Protein AF-A0A6P0XZ24-F1 (afdb_monomer_lite)

Sequence (94 aa):
MFLLLLIATPTALASLNDDRFDGNIFALYAGNGSLVPARVTLNESLKSSKPALLVFFLDDSKDCKQFSTVVSQLQAFYGRAASFIPVNVDAIIT

Foldseek 3Di:
DVVVVVVPDDDPPPQLQALAQPDALLCPQQVDNVPPPFPDDPVRCVVVVAAEDEAEDERRDSVRSVCSNVLSVCCVVCVVRHRYHYDYPVPDDD

Secondary structure (DSSP, 8-state):
-GGGTTTSSPP---GGGS----S-HHHHTSS-GGGSS-SS-HHHHHHTT--EEEEEE-TT-HHHHHHHHHHHHHHHHHTTTSEEEEEESTT---

Radius of gyration: 17.26 Å; chains: 1; bounding box: 30×26×60 Å

pLDDT: mean 85.45, std 11.45, range [55.78, 97.06]

Structure (mmCIF, N/CA/C/O backbone):
data_AF-A0A6P0XZ24-F1
#
_entry.id   AF-A0A6P0XZ24-F1
#
loop_
_atom_site.group_PDB
_atom_site.id
_atom_site.type_symbol
_atom_site.label_atom_id
_atom_site.label_alt_id
_atom_site.label_comp_id
_atom_site.label_asym_id
_atom_site.label_entity_id
_atom_site.label_seq_id
_atom_site.pdbx_PDB_ins_code
_atom_site.Cartn_x
_atom_site.Cartn_y
_atom_site.Cartn_z
_atom_site.occupancy
_atom_site.B_iso_or_equiv
_atom_site.auth_seq_id
_atom_site.auth_comp_id
_atom_site.auth_asym_id
_atom_site.auth_atom_id
_atom_site.pdbx_PDB_model_num
ATOM 1 N N . MET A 1 1 ? 9.663 -9.737 -44.286 1.00 60.72 1 MET A N 1
ATOM 2 C CA . MET A 1 1 ? 9.209 -8.423 -43.775 1.00 60.72 1 MET A CA 1
ATOM 3 C C . MET A 1 1 ? 8.810 -8.457 -42.295 1.00 60.72 1 MET A C 1
ATOM 5 O O . MET A 1 1 ? 9.182 -7.540 -41.587 1.00 60.72 1 MET A O 1
ATOM 9 N N . PHE A 1 2 ? 8.143 -9.507 -41.792 1.00 60.66 2 PHE A N 1
ATOM 10 C CA . PHE A 1 2 ? 7.726 -9.601 -40.376 1.00 60.66 2 PHE A CA 1
ATOM 11 C C . PHE A 1 2 ? 8.889 -9.778 -39.370 1.00 60.66 2 PHE A C 1
ATOM 13 O O . PHE A 1 2 ? 8.837 -9.260 -38.262 1.00 60.66 2 PHE A O 1
ATOM 20 N N . LEU A 1 3 ? 9.980 -10.443 -39.777 1.00 61.25 3 LEU A N 1
ATOM 21 C CA . LEU A 1 3 ? 11.127 -10.746 -38.904 1.00 61.25 3 LEU A CA 1
ATOM 22 C C . LEU A 1 3 ? 11.956 -9.507 -38.504 1.00 61.25 3 LEU A C 1
ATOM 24 O O . LEU A 1 3 ? 12.594 -9.509 -37.459 1.00 61.25 3 LEU A O 1
ATOM 28 N N . LEU A 1 4 ? 11.928 -8.440 -39.312 1.00 64.38 4 LEU A N 1
ATOM 29 C CA . LEU A 1 4 ? 12.697 -7.217 -39.053 1.00 64.38 4 LEU A CA 1
ATOM 30 C C . LEU A 1 4 ? 12.079 -6.375 -37.920 1.00 64.38 4 LEU A C 1
ATOM 32 O O . LEU A 1 4 ? 12.784 -5.611 -37.269 1.00 64.38 4 LEU A O 1
ATOM 36 N N . LEU A 1 5 ? 10.777 -6.543 -37.656 1.00 65.00 5 LEU A N 1
ATOM 37 C CA . LEU A 1 5 ? 10.063 -5.775 -36.635 1.00 65.00 5 LEU A CA 1
ATOM 38 C C . LEU A 1 5 ? 10.451 -6.193 -35.205 1.00 65.00 5 LEU A C 1
ATOM 40 O O . LEU A 1 5 ? 10.462 -5.348 -34.320 1.00 65.00 5 LEU A O 1
ATOM 44 N N . LEU A 1 6 ? 10.813 -7.465 -34.982 1.00 66.31 6 LEU A N 1
ATOM 45 C CA . LEU A 1 6 ? 11.186 -7.975 -33.652 1.00 66.31 6 LEU A CA 1
ATOM 46 C C . LEU A 1 6 ? 12.596 -7.558 -33.201 1.00 66.31 6 LEU A C 1
ATOM 48 O O . LEU A 1 6 ? 12.891 -7.607 -32.013 1.00 66.31 6 LEU A O 1
ATOM 52 N N . ILE A 1 7 ? 13.472 -7.156 -34.127 1.00 73.19 7 ILE A N 1
ATOM 53 C CA . ILE A 1 7 ? 14.855 -6.749 -33.811 1.00 73.19 7 ILE A CA 1
ATOM 54 C C . ILE A 1 7 ? 14.914 -5.247 -33.475 1.00 73.19 7 ILE A C 1
ATOM 56 O O . ILE A 1 7 ? 15.836 -4.787 -32.811 1.00 73.19 7 ILE A O 1
ATOM 60 N N . ALA A 1 8 ? 13.916 -4.479 -33.924 1.00 71.12 8 ALA A N 1
ATOM 61 C CA . ALA A 1 8 ? 13.854 -3.027 -33.767 1.00 71.12 8 ALA A CA 1
ATOM 62 C C . ALA A 1 8 ? 13.041 -2.562 -32.545 1.00 71.12 8 ALA A C 1
ATOM 64 O O . ALA A 1 8 ? 12.981 -1.361 -32.283 1.00 71.12 8 ALA A O 1
ATOM 65 N N . THR A 1 9 ? 12.404 -3.466 -31.794 1.00 68.31 9 THR A N 1
ATOM 66 C CA . THR A 1 9 ? 11.716 -3.082 -30.557 1.00 68.31 9 THR A CA 1
ATOM 67 C C . THR A 1 9 ? 12.750 -2.835 -29.459 1.00 68.31 9 THR A C 1
ATOM 69 O O . THR A 1 9 ? 13.476 -3.774 -29.116 1.00 68.31 9 THR A O 1
ATOM 72 N N . PRO A 1 10 ? 12.836 -1.620 -28.884 1.00 69.25 10 PRO A N 1
ATOM 73 C CA . PRO A 1 10 ? 13.685 -1.396 -27.721 1.00 69.25 10 PRO A CA 1
ATOM 74 C C . PRO A 1 10 ? 13.262 -2.354 -26.605 1.00 69.25 10 PRO A C 1
ATOM 76 O O . PRO A 1 10 ? 12.075 -2.668 -26.471 1.00 69.25 10 PRO A O 1
ATOM 79 N N . THR A 1 11 ? 14.219 -2.825 -25.802 1.00 66.00 11 THR A N 1
ATOM 80 C CA . THR A 1 11 ? 13.891 -3.567 -24.580 1.00 66.00 11 THR A CA 1
ATOM 81 C C . THR A 1 11 ? 12.919 -2.725 -23.776 1.00 66.00 11 THR A C 1
ATOM 83 O O . THR A 1 11 ? 13.230 -1.574 -23.463 1.00 66.00 11 THR A O 1
ATOM 86 N N . ALA A 1 12 ? 11.740 -3.275 -23.480 1.00 65.19 12 ALA A N 1
ATOM 87 C CA . ALA A 1 12 ? 10.776 -2.601 -22.631 1.00 65.19 12 ALA A CA 1
ATOM 88 C C . ALA A 1 12 ? 11.487 -2.225 -21.325 1.00 65.19 12 ALA A C 1
ATOM 90 O O . ALA A 1 12 ? 11.965 -3.100 -20.601 1.00 65.19 12 ALA A O 1
ATOM 91 N N . LEU A 1 13 ? 11.620 -0.923 -21.066 1.00 62.25 13 LEU A N 1
ATOM 92 C CA . LEU A 1 13 ? 12.143 -0.422 -19.803 1.00 62.25 13 LEU A CA 1
ATOM 93 C C . LEU A 1 13 ? 11.080 -0.711 -18.748 1.00 62.25 13 LEU A C 1
ATOM 95 O O . LEU A 1 13 ? 10.101 0.018 -18.607 1.00 62.25 13 LEU A O 1
ATOM 99 N N . ALA A 1 14 ? 11.231 -1.847 -18.074 1.00 67.06 14 ALA A N 1
ATOM 100 C CA . ALA A 1 14 ? 10.335 -2.261 -17.013 1.00 67.06 14 ALA A CA 1
ATOM 101 C C . ALA A 1 14 ? 10.684 -1.502 -15.726 1.00 67.06 14 ALA A C 1
ATOM 103 O O . ALA A 1 14 ? 11.309 -2.064 -14.830 1.00 67.06 14 ALA A O 1
ATOM 104 N N . SER A 1 15 ? 10.240 -0.244 -15.640 1.00 82.94 15 SER A N 1
ATOM 105 C CA . SER A 1 15 ? 10.381 0.616 -14.449 1.00 82.94 15 SER A CA 1
ATOM 106 C C . SER A 1 15 ? 9.798 -0.020 -13.176 1.00 82.94 15 SER A C 1
ATOM 108 O O . SER A 1 15 ? 10.197 0.304 -12.066 1.00 82.94 15 SER A O 1
ATOM 110 N N . LEU A 1 16 ? 8.899 -1.006 -13.309 1.00 85.62 16 LEU A N 1
ATOM 111 C CA . LEU A 1 16 ? 8.390 -1.795 -12.181 1.00 85.62 16 LEU A CA 1
ATOM 112 C C . LEU A 1 16 ? 9.506 -2.507 -11.387 1.00 85.62 16 LEU A C 1
ATOM 114 O O . LEU A 1 16 ? 9.352 -2.732 -10.192 1.00 85.62 16 LEU A O 1
ATOM 118 N N . ASN A 1 17 ? 10.601 -2.894 -12.050 1.00 90.62 17 ASN A N 1
ATOM 119 C CA . ASN A 1 17 ? 11.656 -3.735 -11.473 1.00 90.62 17 ASN A CA 1
ATOM 120 C C . ASN A 1 17 ? 12.923 -2.956 -11.094 1.00 90.62 17 ASN A C 1
ATOM 122 O O . ASN A 1 17 ? 13.938 -3.574 -10.764 1.00 90.62 17 ASN A O 1
ATOM 126 N N . ASP A 1 18 ? 12.885 -1.629 -11.168 1.00 90.69 18 ASP A N 1
ATOM 127 C CA . ASP A 1 18 ? 13.990 -0.769 -10.769 1.00 90.69 18 ASP A CA 1
ATOM 128 C C . ASP A 1 18 ? 13.574 0.213 -9.674 1.00 90.69 18 ASP A C 1
ATOM 130 O O . ASP A 1 18 ? 12.387 0.398 -9.387 1.00 90.69 18 ASP A O 1
ATOM 134 N N . ASP A 1 19 ? 14.582 0.828 -9.059 1.00 92.06 19 ASP A N 1
ATOM 135 C CA . ASP A 1 19 ? 14.400 1.782 -7.972 1.00 92.06 19 ASP A CA 1
ATOM 136 C C . ASP A 1 19 ? 14.305 3.241 -8.480 1.00 92.06 19 ASP A C 1
ATOM 138 O O . ASP A 1 19 ? 14.828 4.174 -7.871 1.00 92.06 19 ASP A O 1
ATOM 142 N N . ARG A 1 20 ? 13.731 3.468 -9.673 1.00 90.81 20 ARG A N 1
ATOM 143 C CA . ARG A 1 20 ? 13.539 4.829 -10.204 1.00 90.81 20 ARG A CA 1
ATOM 144 C C . ARG A 1 20 ? 12.218 5.428 -9.758 1.00 90.81 20 ARG A C 1
ATOM 146 O O . ARG A 1 20 ? 11.197 4.757 -9.738 1.00 90.81 20 ARG A O 1
ATOM 153 N N . PHE A 1 21 ? 12.198 6.722 -9.482 1.00 90.50 21 PHE A N 1
ATOM 154 C CA . PHE A 1 21 ? 10.937 7.410 -9.246 1.00 90.50 21 PHE A CA 1
ATOM 155 C C . PHE A 1 21 ? 10.161 7.589 -10.561 1.00 90.50 21 PHE A C 1
ATOM 157 O O . PHE A 1 21 ? 10.585 8.343 -11.438 1.00 90.50 21 PHE A O 1
ATOM 164 N N . ASP A 1 22 ? 9.010 6.924 -10.673 1.00 86.81 22 ASP A N 1
ATOM 165 C CA . ASP A 1 22 ? 8.116 7.019 -11.839 1.00 86.81 22 ASP A CA 1
ATOM 166 C C . ASP A 1 22 ? 6.865 7.876 -11.563 1.00 86.81 22 ASP A C 1
ATOM 168 O O . ASP A 1 22 ? 6.102 8.191 -12.477 1.00 86.81 22 ASP A O 1
ATOM 172 N N . GLY A 1 23 ? 6.645 8.245 -10.297 1.00 88.31 23 GLY A N 1
ATOM 173 C CA . GLY A 1 23 ? 5.407 8.827 -9.783 1.00 88.31 23 GLY A CA 1
ATOM 174 C C . GLY A 1 23 ? 4.754 7.927 -8.733 1.00 88.31 23 GLY A C 1
ATOM 175 O O . GLY A 1 23 ? 5.354 6.961 -8.271 1.00 88.31 23 GLY A O 1
ATOM 176 N N . ASN A 1 24 ? 3.507 8.232 -8.356 1.00 88.12 24 ASN A N 1
ATOM 177 C CA . ASN A 1 24 ? 2.840 7.495 -7.284 1.00 88.12 24 ASN A CA 1
ATOM 178 C C . ASN A 1 24 ? 2.607 6.017 -7.647 1.00 88.12 24 ASN A C 1
ATOM 180 O O . ASN A 1 24 ? 1.831 5.714 -8.559 1.00 88.12 24 ASN A O 1
ATOM 184 N N . ILE A 1 25 ? 3.194 5.091 -6.888 1.00 89.50 25 ILE A N 1
ATOM 185 C CA . ILE A 1 25 ? 3.177 3.664 -7.249 1.00 89.50 25 ILE A CA 1
ATOM 186 C C . ILE A 1 25 ? 1.778 3.043 -7.213 1.00 89.50 25 ILE A C 1
ATOM 188 O O . ILE A 1 25 ? 1.489 2.124 -7.975 1.00 89.50 25 ILE A O 1
ATOM 192 N N . PHE A 1 26 ? 0.871 3.549 -6.375 1.00 87.94 26 PHE A N 1
ATOM 193 C CA . PHE A 1 26 ? -0.495 3.031 -6.308 1.00 87.94 26 PHE A CA 1
ATOM 194 C C . PHE A 1 26 ? -1.356 3.506 -7.478 1.00 87.94 26 PHE A C 1
ATOM 196 O O . PHE A 1 26 ? -2.219 2.764 -7.945 1.00 87.94 26 PHE A O 1
ATOM 203 N N . ALA A 1 27 ? -1.097 4.709 -7.987 1.00 85.31 27 ALA A N 1
ATOM 204 C CA . ALA A 1 27 ? -1.721 5.193 -9.211 1.00 85.31 27 ALA A CA 1
ATOM 205 C C . ALA A 1 27 ? -1.211 4.437 -10.451 1.00 85.31 27 ALA A C 1
ATOM 207 O O . ALA A 1 27 ? -1.997 4.146 -11.351 1.00 85.31 27 ALA A O 1
ATOM 208 N N . LEU A 1 28 ? 0.084 4.108 -10.488 1.00 85.88 28 LEU A N 1
ATOM 209 C CA . LEU A 1 28 ? 0.744 3.533 -11.665 1.00 85.88 28 LEU A CA 1
ATOM 210 C C . LEU A 1 28 ? 0.678 2.002 -11.728 1.00 85.88 28 LEU A C 1
ATOM 212 O O . LEU A 1 28 ? 0.421 1.443 -12.792 1.00 85.88 28 LEU A O 1
ATOM 216 N N . TYR A 1 29 ? 0.902 1.321 -10.603 1.00 84.69 29 TYR A N 1
ATOM 217 C CA . TYR A 1 29 ? 1.181 -0.120 -10.577 1.00 84.69 29 TYR A CA 1
ATOM 218 C C . TYR A 1 29 ? 0.133 -0.948 -9.840 1.00 84.69 29 TYR A C 1
ATOM 220 O O . TYR A 1 29 ? -0.006 -2.140 -10.107 1.00 84.69 29 TYR A O 1
ATOM 228 N N . ALA A 1 30 ? -0.659 -0.341 -8.957 1.00 80.06 30 ALA A N 1
ATOM 229 C CA . ALA A 1 30 ? -1.619 -1.102 -8.168 1.00 80.06 30 ALA A CA 1
ATOM 230 C C . ALA A 1 30 ? -2.890 -1.477 -8.958 1.00 80.06 30 ALA A C 1
ATOM 232 O O . ALA A 1 30 ? -3.724 -2.219 -8.455 1.00 80.06 30 ALA A O 1
ATOM 233 N N . GLY A 1 31 ? -3.101 -0.987 -10.182 1.00 70.19 31 GLY A N 1
ATOM 234 C CA . GLY A 1 31 ? -4.251 -1.360 -11.026 1.00 70.19 31 GLY A CA 1
ATOM 235 C C . GLY A 1 31 ? -5.618 -0.828 -10.558 1.00 70.19 31 GLY A C 1
ATOM 236 O O . GLY A 1 31 ? -6.543 -0.730 -11.360 1.00 70.19 31 GLY A O 1
ATOM 237 N N . ASN A 1 32 ? -5.740 -0.415 -9.293 1.00 67.06 32 ASN A N 1
ATOM 238 C CA . ASN A 1 32 ? -6.876 0.306 -8.736 1.00 67.06 32 ASN A CA 1
ATOM 239 C C . ASN A 1 32 ? -6.402 1.660 -8.193 1.00 67.06 32 ASN A C 1
ATOM 241 O O . ASN A 1 32 ? -6.072 1.796 -7.014 1.00 67.06 32 ASN A O 1
ATOM 245 N N . GLY A 1 33 ? -6.411 2.681 -9.054 1.00 63.06 33 GLY A N 1
ATOM 246 C CA . GLY A 1 33 ? -6.013 4.049 -8.697 1.00 63.06 33 GLY A CA 1
ATOM 247 C C . GLY A 1 33 ? -6.853 4.685 -7.580 1.00 63.06 33 GLY A C 1
ATOM 248 O O . GLY A 1 33 ? -6.563 5.794 -7.152 1.00 63.06 33 GLY A O 1
ATOM 249 N N . SER A 1 34 ? -7.882 4.000 -7.065 1.00 63.66 34 SER A N 1
ATOM 250 C CA . SER A 1 34 ? -8.701 4.476 -5.951 1.00 63.66 34 SER A CA 1
ATOM 251 C C . SER A 1 34 ? -8.030 4.369 -4.576 1.00 63.66 34 SER A C 1
ATOM 253 O O . SER A 1 34 ? -8.663 4.748 -3.588 1.00 63.66 34 SER A O 1
ATOM 255 N N . LEU A 1 35 ? -6.847 3.754 -4.477 1.00 72.25 35 LEU A N 1
ATOM 256 C CA . LEU A 1 35 ? -6.115 3.624 -3.212 1.00 72.25 35 LEU A CA 1
ATOM 257 C C . LEU A 1 35 ? -5.450 4.934 -2.779 1.00 72.25 35 LEU A C 1
ATOM 259 O O . LEU A 1 35 ? -5.218 5.113 -1.585 1.00 72.25 35 LEU A O 1
ATOM 263 N N . VAL A 1 36 ? -5.184 5.849 -3.716 1.00 68.00 36 VAL A N 1
ATOM 264 C CA . VAL A 1 36 ? -4.550 7.139 -3.432 1.00 68.00 36 VAL A CA 1
ATOM 265 C C . VAL A 1 36 ? -5.431 8.290 -3.938 1.00 68.00 36 VAL A C 1
ATOM 267 O O . VAL A 1 36 ? -5.798 8.301 -5.111 1.00 68.00 36 VAL A O 1
ATOM 270 N N . PRO A 1 37 ? -5.760 9.277 -3.082 1.00 74.06 37 PRO A N 1
ATOM 271 C CA . PRO A 1 37 ? -5.465 9.325 -1.647 1.00 74.06 37 PRO A CA 1
ATOM 272 C C . PRO A 1 37 ? -6.288 8.301 -0.843 1.00 74.06 37 PRO A C 1
ATOM 274 O O . PRO A 1 37 ? -7.354 7.856 -1.277 1.00 74.06 37 PRO A O 1
ATOM 277 N N . ALA A 1 38 ? -5.804 7.948 0.353 1.00 80.19 38 ALA A N 1
ATOM 278 C CA . ALA A 1 38 ? -6.554 7.107 1.281 1.00 80.19 38 ALA A CA 1
ATOM 279 C C . ALA A 1 38 ? -7.920 7.749 1.585 1.00 80.19 38 ALA A C 1
ATOM 281 O O . ALA A 1 38 ? -8.002 8.929 1.921 1.00 80.19 38 ALA A O 1
ATOM 282 N N . ARG A 1 39 ? -9.005 6.972 1.480 1.00 83.06 39 ARG A N 1
ATOM 283 C CA . ARG A 1 39 ? -10.376 7.485 1.684 1.00 83.06 39 ARG A CA 1
ATOM 284 C C . ARG A 1 39 ? -10.742 7.726 3.147 1.00 83.06 39 ARG A C 1
ATOM 286 O O . ARG A 1 39 ? -11.728 8.404 3.407 1.00 83.06 39 ARG A O 1
ATOM 293 N N . VAL A 1 40 ? -10.011 7.108 4.070 1.00 89.69 40 VAL A N 1
ATOM 294 C CA . VAL A 1 40 ? -10.259 7.160 5.513 1.00 89.69 40 VAL A CA 1
ATOM 295 C C . VAL A 1 40 ? -8.941 7.309 6.254 1.00 89.69 40 VAL A C 1
ATOM 297 O O . VAL A 1 40 ? -7.920 6.748 5.852 1.00 89.69 40 VAL A O 1
ATOM 300 N N . THR A 1 41 ? -8.969 8.043 7.357 1.00 92.62 41 THR A N 1
ATOM 301 C CA . THR A 1 41 ? -7.825 8.180 8.262 1.00 92.62 41 THR A CA 1
ATOM 302 C C . THR A 1 41 ? -7.755 7.009 9.245 1.00 92.62 41 THR A C 1
ATOM 304 O O . THR A 1 41 ? -8.752 6.335 9.520 1.00 92.62 41 THR A O 1
ATOM 307 N N . LEU A 1 42 ? -6.581 6.783 9.847 1.00 93.69 42 LEU A N 1
ATOM 308 C CA . LEU A 1 42 ? -6.420 5.766 10.894 1.00 93.69 42 LEU A CA 1
ATOM 309 C C . LEU A 1 42 ? -7.375 6.021 12.072 1.00 93.69 42 LEU A C 1
ATOM 311 O O . LEU A 1 42 ? -8.024 5.097 12.554 1.00 93.69 42 LEU A O 1
ATOM 315 N N . ASN A 1 43 ? -7.517 7.283 12.487 1.00 95.69 43 ASN A N 1
ATOM 316 C CA . ASN A 1 43 ? -8.420 7.681 13.568 1.00 95.69 43 ASN A CA 1
ATOM 317 C C . ASN A 1 43 ? -9.885 7.317 13.266 1.00 95.69 43 ASN A C 1
ATOM 319 O O . ASN A 1 43 ? -10.582 6.782 14.123 1.00 95.69 43 ASN A O 1
ATOM 323 N N . GLU A 1 44 ? -10.359 7.563 12.042 1.00 95.75 44 GLU A N 1
ATOM 324 C CA . GLU A 1 44 ? -11.716 7.184 11.618 1.00 95.75 44 GLU A CA 1
ATOM 325 C C . GLU A 1 44 ? -11.913 5.665 11.590 1.00 95.75 44 GLU A C 1
ATOM 327 O O . GLU A 1 44 ? -12.952 5.168 12.034 1.00 95.75 44 GLU A O 1
ATOM 332 N N . SER A 1 45 ? -10.912 4.909 11.124 1.00 95.38 45 SER A N 1
ATOM 333 C CA . SER A 1 45 ? -10.974 3.442 11.129 1.00 95.38 45 SER A CA 1
ATOM 334 C C . SER A 1 45 ? -11.078 2.887 12.550 1.00 95.38 45 SER A C 1
ATOM 336 O O . SER A 1 45 ? -11.907 2.019 12.818 1.00 95.38 45 SER A O 1
ATOM 338 N N . LEU A 1 46 ? -10.294 3.431 13.485 1.00 95.50 46 LEU A N 1
ATOM 339 C CA . LEU A 1 46 ? -10.332 3.033 14.892 1.00 95.50 46 LEU A CA 1
ATOM 340 C C . LEU A 1 46 ? -11.675 3.387 15.546 1.00 95.50 46 LEU A C 1
ATOM 342 O O . LEU A 1 46 ? -12.273 2.542 16.207 1.00 95.50 46 LEU A O 1
ATOM 346 N N . LYS A 1 47 ? -12.200 4.597 15.308 1.00 97.06 47 LYS A N 1
ATOM 347 C CA . LYS A 1 47 ? -13.521 5.020 15.815 1.00 97.06 47 LYS A CA 1
ATOM 348 C C . LYS A 1 47 ? -14.661 4.141 15.307 1.00 97.06 47 LYS A C 1
ATOM 350 O O . LYS A 1 47 ? -15.601 3.871 16.045 1.00 97.06 47 LYS A O 1
ATOM 355 N N . SER A 1 48 ? -14.577 3.688 14.059 1.00 94.88 48 SER A N 1
ATOM 356 C CA . SER A 1 48 ? -15.561 2.779 13.460 1.00 94.88 48 SER A CA 1
ATOM 357 C C . SER A 1 48 ? -15.339 1.307 13.824 1.00 94.88 48 SER A C 1
ATOM 359 O O . SER A 1 48 ? -16.067 0.450 13.329 1.00 94.88 48 SER A O 1
ATOM 361 N N . SER A 1 49 ? -14.360 0.996 14.688 1.00 94.94 49 SER A N 1
ATOM 362 C CA . SER A 1 49 ? -13.959 -0.376 15.041 1.00 94.94 49 SER A CA 1
ATOM 363 C C . SER A 1 49 ? -13.670 -1.254 13.816 1.00 94.94 49 SER A C 1
ATOM 365 O O . SER A 1 49 ? -13.821 -2.475 13.857 1.00 94.94 49 SER A O 1
ATOM 367 N N . LYS A 1 50 ? -13.257 -0.630 12.707 1.00 95.31 50 LYS A N 1
ATOM 368 C CA . LYS A 1 50 ? -12.922 -1.313 11.463 1.00 95.31 50 LYS A CA 1
ATOM 369 C C . LYS A 1 50 ? -11.413 -1.581 11.440 1.00 95.31 50 LYS A C 1
ATOM 371 O O . LYS A 1 50 ? -10.642 -0.631 11.622 1.00 95.31 50 LYS A O 1
ATOM 376 N N . PRO A 1 51 ? -10.962 -2.828 11.200 1.00 95.94 51 PRO A N 1
ATOM 377 C CA . PRO A 1 51 ? -9.541 -3.139 11.086 1.00 95.94 51 PRO A CA 1
ATOM 378 C C . PRO A 1 51 ? -8.855 -2.249 10.049 1.00 95.94 51 PRO A C 1
ATOM 380 O O . PRO A 1 51 ? -9.396 -2.035 8.963 1.00 95.94 51 PRO A O 1
ATOM 383 N N . ALA A 1 52 ? -7.668 -1.746 10.377 1.00 95.56 52 ALA A N 1
ATOM 384 C CA . ALA A 1 52 ? -6.872 -0.914 9.485 1.00 95.56 52 ALA A CA 1
ATOM 385 C C . ALA A 1 52 ? -5.636 -1.685 9.009 1.00 95.56 52 ALA A C 1
ATOM 387 O O . ALA A 1 52 ? -4.862 -2.179 9.827 1.00 95.56 52 ALA A O 1
ATOM 388 N N . LEU A 1 53 ? -5.442 -1.753 7.692 1.00 95.31 53 LEU A N 1
ATOM 389 C CA . LEU A 1 53 ? -4.195 -2.179 7.072 1.00 95.31 53 LEU A CA 1
ATOM 390 C C . LEU A 1 53 ? -3.427 -0.929 6.637 1.00 95.31 53 LEU A C 1
ATOM 392 O O . LEU A 1 53 ? -3.784 -0.275 5.652 1.00 95.31 53 LEU A O 1
ATOM 396 N N . LEU A 1 54 ? -2.385 -0.602 7.396 1.00 94.88 54 LEU A N 1
ATOM 397 C CA . LEU A 1 54 ? -1.427 0.438 7.041 1.00 94.88 54 LEU A CA 1
ATOM 398 C C . LEU A 1 54 ? -0.408 -0.147 6.065 1.00 94.88 54 LEU A C 1
ATOM 400 O O . LEU A 1 54 ? 0.175 -1.197 6.339 1.00 94.88 54 LEU A O 1
ATOM 404 N N . VAL A 1 55 ? -0.186 0.535 4.946 1.00 94.06 55 VAL A N 1
ATOM 405 C CA . VAL A 1 55 ? 0.824 0.138 3.961 1.00 94.06 55 VAL A CA 1
ATOM 406 C C . VAL A 1 55 ? 1.807 1.279 3.795 1.00 94.06 55 VAL A C 1
ATOM 408 O O . VAL A 1 55 ? 1.510 2.262 3.124 1.00 94.06 55 VAL A O 1
ATOM 411 N N . PHE A 1 56 ? 2.963 1.156 4.432 1.00 94.19 56 PHE A N 1
ATOM 412 C CA . PHE A 1 56 ? 4.056 2.107 4.275 1.00 94.19 56 PHE A CA 1
ATOM 413 C C . PHE A 1 56 ? 4.798 1.815 2.977 1.00 94.19 56 PHE A C 1
ATOM 415 O O . PHE A 1 56 ? 5.105 0.655 2.698 1.00 94.19 56 PHE A O 1
ATOM 422 N N . PHE A 1 57 ? 5.058 2.850 2.184 1.00 93.19 57 PHE A N 1
ATOM 423 C CA . PHE A 1 57 ? 5.721 2.697 0.896 1.00 93.19 57 PHE A CA 1
ATOM 424 C C . PHE A 1 57 ? 6.604 3.897 0.556 1.00 93.19 57 PHE A C 1
ATOM 426 O O . PHE A 1 57 ? 6.400 4.996 1.078 1.00 93.19 57 PHE A O 1
ATOM 433 N N . LEU A 1 58 ? 7.548 3.641 -0.345 1.00 93.94 58 LEU A N 1
ATOM 434 C CA . LEU A 1 58 ? 8.382 4.624 -1.034 1.00 93.94 58 LEU A CA 1
ATOM 435 C C . LEU A 1 58 ? 8.042 4.562 -2.522 1.00 93.94 58 LEU A C 1
ATOM 437 O O . LEU A 1 58 ? 7.809 3.467 -3.050 1.00 93.94 58 LEU A O 1
ATOM 441 N N . ASP A 1 59 ? 7.998 5.708 -3.195 1.00 91.94 59 ASP A N 1
ATOM 442 C CA . ASP A 1 59 ? 7.600 5.745 -4.609 1.00 91.94 59 ASP A CA 1
ATOM 443 C C . ASP A 1 59 ? 8.710 5.277 -5.568 1.00 91.94 59 ASP A C 1
ATOM 445 O O . ASP A 1 59 ? 8.446 4.882 -6.707 1.00 91.94 59 ASP A O 1
ATOM 449 N N . ASP A 1 60 ? 9.956 5.285 -5.106 1.00 93.12 60 ASP A N 1
ATOM 450 C CA . ASP A 1 60 ? 11.130 4.864 -5.862 1.00 93.12 60 ASP A CA 1
ATOM 451 C C . ASP A 1 60 ? 11.604 3.448 -5.511 1.00 93.12 60 ASP A C 1
ATOM 453 O O . ASP A 1 60 ? 12.574 2.992 -6.087 1.00 93.12 60 ASP A O 1
ATOM 457 N N . SER A 1 61 ? 10.929 2.703 -4.630 1.00 94.50 61 SER A N 1
ATOM 458 C CA . SER A 1 61 ? 11.347 1.341 -4.267 1.00 94.50 61 SER A CA 1
ATOM 459 C C . SER A 1 61 ? 10.720 0.285 -5.179 1.00 94.50 61 SER A C 1
ATOM 461 O O . SER A 1 61 ? 9.496 0.120 -5.199 1.00 94.50 61 SER A O 1
ATOM 463 N N . LYS A 1 62 ? 11.544 -0.518 -5.861 1.00 94.50 62 LYS A N 1
ATOM 464 C CA . LYS A 1 62 ? 11.090 -1.639 -6.705 1.00 94.50 62 LYS A CA 1
ATOM 465 C C . LYS A 1 62 ? 10.239 -2.648 -5.932 1.00 94.50 62 LYS A C 1
ATOM 467 O O . LYS A 1 62 ? 9.244 -3.150 -6.449 1.00 94.50 62 LYS A O 1
ATOM 472 N N . ASP A 1 63 ? 10.594 -2.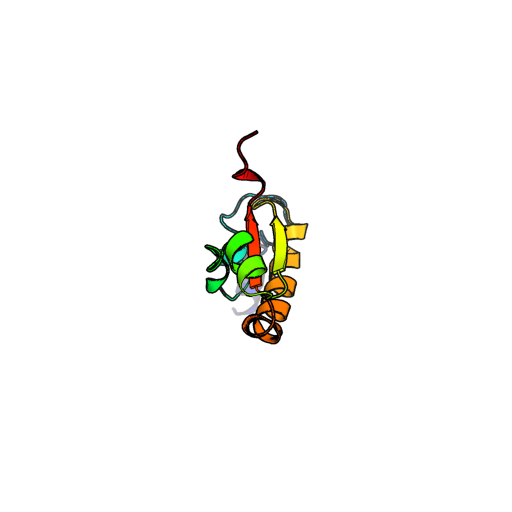909 -4.675 1.00 95.31 63 ASP A N 1
ATOM 473 C CA . ASP A 1 63 ? 9.889 -3.873 -3.834 1.00 95.31 63 ASP A CA 1
ATOM 474 C C . ASP A 1 63 ? 8.487 -3.338 -3.513 1.00 95.31 63 ASP A C 1
ATOM 476 O O . ASP A 1 63 ? 7.498 -4.069 -3.602 1.00 95.31 63 ASP A O 1
ATOM 480 N N . CYS A 1 64 ? 8.374 -2.032 -3.239 1.00 94.38 64 CYS A N 1
ATOM 481 C CA . CYS A 1 64 ? 7.085 -1.368 -3.052 1.00 94.38 64 CYS A CA 1
ATOM 482 C C . CYS A 1 64 ? 6.249 -1.388 -4.342 1.00 94.38 64 CYS A C 1
ATOM 484 O O . CYS A 1 64 ? 5.060 -1.721 -4.297 1.00 94.38 64 CYS A O 1
ATOM 486 N N . LYS A 1 65 ? 6.863 -1.100 -5.499 1.00 93.75 65 LYS A N 1
ATOM 487 C CA . LYS A 1 65 ? 6.201 -1.162 -6.814 1.00 93.75 65 LYS A CA 1
ATOM 488 C C . LYS A 1 65 ? 5.618 -2.546 -7.085 1.00 93.75 65 LYS A C 1
ATOM 490 O O . LYS A 1 65 ? 4.437 -2.655 -7.416 1.00 93.75 65 LYS A O 1
ATOM 495 N N . GLN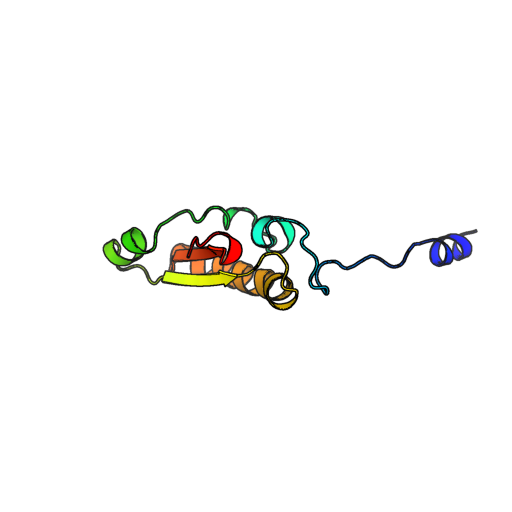 A 1 66 ? 6.401 -3.606 -6.891 1.00 93.38 66 GLN A N 1
ATOM 496 C CA . GLN A 1 66 ? 5.953 -4.989 -7.080 1.00 93.38 66 GLN A CA 1
ATOM 497 C C . GLN A 1 66 ? 4.863 -5.383 -6.071 1.00 93.38 66 GLN A C 1
ATOM 499 O O . GLN A 1 66 ? 3.855 -5.992 -6.441 1.00 93.38 66 GLN A O 1
ATOM 504 N N . PHE A 1 67 ? 5.014 -4.992 -4.803 1.00 94.19 67 PHE A N 1
ATOM 505 C CA . PHE A 1 67 ? 4.050 -5.312 -3.749 1.00 94.19 67 PHE A CA 1
ATOM 506 C C . PHE A 1 67 ? 2.713 -4.568 -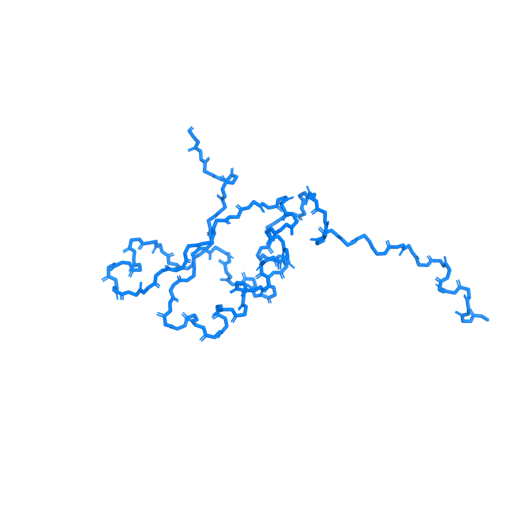3.897 1.00 94.19 67 PHE A C 1
ATOM 508 O O . PHE A 1 67 ? 1.680 -5.059 -3.437 1.00 94.19 67 PHE A O 1
ATOM 515 N N . SER A 1 68 ? 2.686 -3.429 -4.597 1.00 92.12 68 SER A N 1
ATOM 516 C CA . SER A 1 68 ? 1.466 -2.646 -4.843 1.00 92.12 68 SER A CA 1
ATOM 517 C C . SER A 1 68 ? 0.323 -3.478 -5.453 1.00 92.12 68 SER A C 1
ATOM 519 O O . SER A 1 68 ? -0.843 -3.307 -5.088 1.00 92.12 68 SER A O 1
ATOM 521 N N . THR A 1 69 ? 0.651 -4.456 -6.307 1.00 90.69 69 THR A N 1
ATOM 522 C CA . THR A 1 69 ? -0.327 -5.382 -6.897 1.00 90.69 69 THR A CA 1
ATOM 523 C C . THR A 1 69 ? -0.963 -6.288 -5.838 1.00 90.69 69 THR A C 1
ATOM 525 O O . THR A 1 69 ? -2.175 -6.510 -5.864 1.00 90.69 69 THR A O 1
ATOM 528 N N . VAL A 1 70 ? -0.179 -6.778 -4.872 1.00 93.44 70 VAL A N 1
ATOM 529 C CA . VAL A 1 70 ? -0.678 -7.610 -3.763 1.00 93.44 70 VAL A CA 1
ATOM 530 C C . VAL A 1 70 ? -1.652 -6.809 -2.903 1.00 93.44 70 VAL A C 1
ATOM 532 O O . VAL A 1 70 ? -2.744 -7.283 -2.589 1.00 93.44 70 VAL A O 1
ATOM 535 N N . VAL A 1 71 ? -1.297 -5.565 -2.575 1.00 93.38 71 VAL A N 1
ATOM 536 C CA . VAL A 1 71 ? -2.148 -4.663 -1.785 1.00 93.38 71 VAL A CA 1
ATOM 537 C C . VAL A 1 71 ? -3.486 -4.420 -2.480 1.00 93.38 71 VAL A C 1
ATOM 539 O O . VAL A 1 71 ? -4.529 -4.465 -1.830 1.00 93.38 71 VAL A O 1
ATOM 542 N N . SER A 1 72 ? -3.487 -4.230 -3.798 1.00 90.44 72 SER A N 1
ATOM 543 C CA . SER A 1 72 ? -4.727 -4.072 -4.560 1.00 90.44 72 SER A CA 1
ATOM 544 C C . SER A 1 72 ? -5.592 -5.317 -4.602 1.00 90.44 72 SER A C 1
ATOM 546 O O . SER A 1 72 ? -6.811 -5.205 -4.498 1.00 90.44 72 SER A O 1
ATOM 548 N N . GLN A 1 73 ? -5.001 -6.505 -4.714 1.00 92.12 73 GLN A N 1
ATOM 549 C CA . GLN A 1 73 ? -5.767 -7.751 -4.637 1.00 92.12 73 GLN A C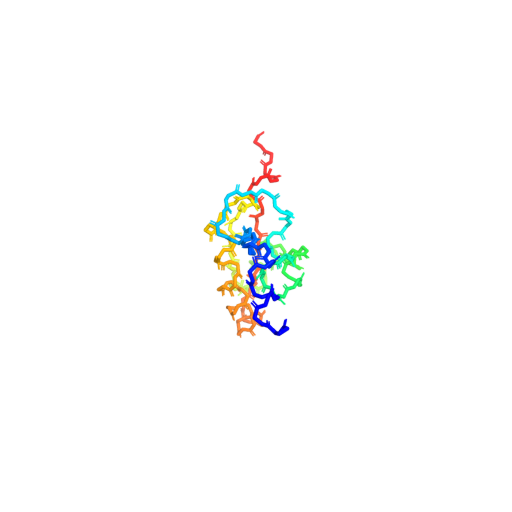A 1
ATOM 550 C C . GLN A 1 73 ? -6.405 -7.919 -3.253 1.00 92.12 73 GLN A C 1
ATOM 552 O O . GLN A 1 73 ? -7.588 -8.249 -3.146 1.00 92.12 73 GLN A O 1
ATOM 557 N N . LEU A 1 74 ? -5.655 -7.608 -2.191 1.00 92.81 74 LEU A N 1
ATOM 558 C CA . LEU A 1 74 ? -6.183 -7.587 -0.830 1.00 92.81 74 LEU A CA 1
ATOM 559 C C . LEU A 1 74 ? -7.314 -6.565 -0.688 1.00 92.81 74 LEU A C 1
ATOM 561 O O . LEU A 1 74 ? -8.343 -6.885 -0.102 1.00 92.81 74 LEU A O 1
ATOM 565 N N . GLN A 1 75 ? -7.169 -5.362 -1.242 1.00 91.38 75 GLN A N 1
ATOM 566 C CA . GLN A 1 75 ? -8.208 -4.334 -1.190 1.00 91.38 75 GLN A CA 1
ATOM 567 C C . GLN A 1 75 ? -9.455 -4.742 -1.987 1.00 91.38 75 GLN A C 1
ATOM 569 O O . GLN A 1 75 ? -10.574 -4.512 -1.527 1.00 91.38 75 GLN A O 1
ATOM 574 N N . ALA A 1 76 ? -9.289 -5.371 -3.151 1.00 89.94 76 ALA A N 1
ATOM 575 C CA . ALA A 1 76 ? -10.401 -5.850 -3.964 1.00 89.94 76 ALA A CA 1
ATOM 576 C C . ALA A 1 76 ? -11.265 -6.862 -3.195 1.00 89.94 76 ALA A C 1
ATOM 578 O O . ALA A 1 76 ? -12.493 -6.804 -3.262 1.00 89.94 76 ALA A O 1
ATOM 579 N N . PHE A 1 77 ? -10.633 -7.743 -2.416 1.00 92.38 77 PHE A N 1
ATOM 580 C CA . PHE A 1 77 ? -11.335 -8.746 -1.619 1.00 92.38 77 PHE A CA 1
ATOM 581 C C . PHE A 1 77 ? -11.828 -8.203 -0.263 1.00 92.38 77 PHE A C 1
ATOM 583 O O . PHE A 1 77 ? -12.986 -8.391 0.109 1.00 92.38 77 PHE A O 1
ATOM 590 N N . TYR A 1 78 ? -10.976 -7.488 0.476 1.00 93.31 78 TYR A N 1
ATOM 591 C CA . TYR A 1 78 ? -11.219 -7.072 1.863 1.00 93.31 78 TYR A CA 1
ATOM 592 C C . TYR A 1 78 ? -11.626 -5.605 2.039 1.00 93.31 78 TYR A C 1
ATOM 594 O O . TYR A 1 78 ? -11.910 -5.205 3.164 1.00 93.31 78 TYR A O 1
ATOM 602 N N . GLY A 1 79 ? -11.711 -4.779 0.993 1.00 90.06 79 GLY A N 1
ATOM 603 C CA . GLY A 1 79 ? -11.943 -3.328 1.124 1.00 90.06 79 GLY A CA 1
ATOM 604 C C . GLY A 1 79 ? -13.248 -2.945 1.842 1.00 90.06 79 GLY A C 1
ATOM 605 O O . GLY A 1 79 ? -13.362 -1.874 2.446 1.00 90.06 79 GLY A O 1
ATOM 606 N N . ARG A 1 80 ? -14.240 -3.845 1.850 1.00 90.56 80 ARG A N 1
ATOM 607 C CA . ARG A 1 80 ? -15.457 -3.687 2.664 1.00 90.56 80 ARG A CA 1
ATOM 608 C C . ARG A 1 80 ? -15.221 -3.981 4.147 1.00 90.56 80 ARG A C 1
ATOM 610 O O . ARG A 1 80 ? -15.775 -3.275 4.981 1.00 90.56 80 ARG A O 1
ATOM 617 N N . ALA A 1 81 ? -14.387 -4.967 4.465 1.00 93.44 81 ALA A N 1
ATOM 618 C CA . ALA A 1 81 ? -14.134 -5.450 5.823 1.00 93.44 81 ALA A CA 1
ATOM 619 C C . ALA A 1 81 ? -13.015 -4.684 6.550 1.00 93.44 81 ALA A C 1
ATOM 621 O O . ALA A 1 81 ? -13.105 -4.487 7.755 1.00 93.44 81 ALA A O 1
ATOM 622 N N . ALA A 1 82 ? -12.002 -4.198 5.830 1.00 94.62 82 ALA A N 1
ATOM 623 C CA . ALA A 1 82 ? -10.867 -3.464 6.385 1.00 94.62 82 ALA A CA 1
ATOM 624 C C . ALA A 1 82 ? -10.657 -2.118 5.676 1.00 94.62 82 ALA A C 1
ATOM 626 O O . ALA A 1 82 ? -11.080 -1.917 4.535 1.00 94.62 82 ALA A O 1
ATOM 627 N N . SER A 1 83 ? -10.050 -1.171 6.379 1.00 94.62 83 SER A N 1
ATOM 628 C CA . SER A 1 83 ? -9.610 0.111 5.836 1.00 94.62 83 SER A CA 1
ATOM 629 C C . SER A 1 83 ? -8.185 -0.035 5.319 1.00 94.62 83 SER A C 1
ATOM 631 O O . SER A 1 83 ? -7.290 -0.372 6.085 1.00 94.62 83 SER A O 1
ATOM 633 N N . PHE A 1 84 ? -7.974 0.222 4.031 1.00 93.56 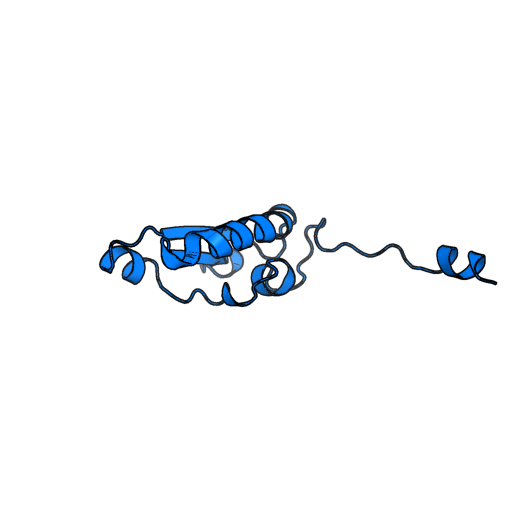84 PHE A N 1
ATOM 634 C CA . PHE A 1 84 ? -6.648 0.220 3.413 1.00 93.56 84 PHE A CA 1
ATOM 635 C C . PHE A 1 84 ? -6.131 1.652 3.372 1.00 93.56 84 PHE A C 1
ATOM 637 O O . PHE A 1 84 ? -6.772 2.518 2.774 1.00 93.56 84 PHE A O 1
ATOM 644 N N . ILE A 1 85 ? -5.003 1.895 4.033 1.00 93.62 85 ILE A N 1
ATOM 645 C CA . ILE A 1 85 ? -4.449 3.234 4.219 1.00 93.62 85 ILE A CA 1
ATOM 646 C C . ILE A 1 85 ? -2.983 3.197 3.767 1.00 93.62 85 ILE A C 1
ATOM 648 O O . ILE A 1 85 ? -2.105 2.839 4.559 1.00 93.62 85 ILE A O 1
ATOM 652 N N . PRO A 1 86 ? -2.704 3.507 2.489 1.00 92.62 86 PRO A N 1
ATOM 653 C CA . PRO A 1 86 ? -1.337 3.676 2.024 1.00 92.62 86 PRO A CA 1
ATOM 654 C C . PRO A 1 86 ? -0.742 4.963 2.608 1.00 92.62 86 PRO A C 1
ATOM 656 O O . PRO A 1 86 ? -1.371 6.021 2.585 1.00 92.62 86 PRO A O 1
ATOM 659 N N . VAL A 1 87 ? 0.475 4.863 3.135 1.00 92.19 87 VAL A N 1
ATOM 660 C CA . VAL A 1 87 ? 1.224 5.959 3.754 1.00 92.19 87 VAL A CA 1
ATOM 661 C C . VAL A 1 87 ? 2.535 6.126 2.998 1.00 92.19 87 VAL A C 1
ATOM 663 O O . VAL A 1 87 ? 3.410 5.264 3.079 1.00 92.19 87 VAL A O 1
ATOM 666 N N . ASN A 1 88 ? 2.650 7.232 2.261 1.00 91.62 88 ASN A N 1
ATOM 667 C CA . ASN A 1 88 ? 3.892 7.583 1.586 1.00 91.62 88 ASN A CA 1
ATOM 668 C C . ASN A 1 88 ? 4.896 8.064 2.637 1.00 91.62 88 ASN A C 1
ATOM 670 O O . ASN A 1 88 ? 4.661 9.084 3.288 1.00 91.62 88 ASN A O 1
ATOM 674 N N . VAL A 1 89 ? 5.982 7.315 2.811 1.00 91.94 89 VAL A N 1
ATOM 675 C CA . VAL A 1 89 ? 7.025 7.623 3.791 1.00 91.94 89 VAL A CA 1
ATOM 676 C C . VAL A 1 89 ? 7.857 8.830 3.351 1.00 91.94 89 VAL A C 1
ATOM 678 O O . VAL A 1 89 ? 8.239 9.622 4.209 1.00 91.94 89 VAL A O 1
ATOM 681 N N . ASP A 1 90 ? 8.030 9.052 2.044 1.00 88.00 90 ASP A N 1
ATOM 682 C CA . ASP A 1 90 ? 8.742 10.217 1.491 1.00 88.00 90 ASP A CA 1
ATOM 683 C C . ASP A 1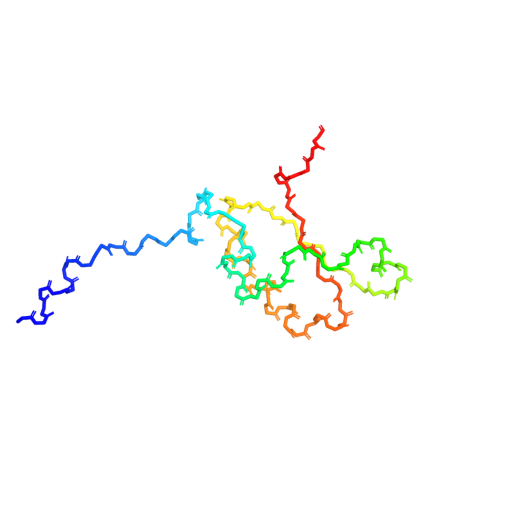 90 ? 8.063 11.544 1.861 1.00 88.00 90 ASP A C 1
ATOM 685 O O . ASP A 1 90 ? 8.700 12.593 1.937 1.00 88.00 90 ASP A O 1
ATOM 689 N N . ALA A 1 91 ? 6.751 11.505 2.108 1.00 87.00 91 ALA A N 1
ATOM 690 C CA . ALA A 1 91 ? 5.957 12.672 2.476 1.00 87.00 91 ALA A CA 1
ATOM 691 C C . ALA A 1 91 ? 5.937 12.955 3.991 1.00 87.00 91 ALA A C 1
ATOM 693 O O . ALA A 1 91 ? 5.362 13.962 4.416 1.00 87.00 91 ALA A O 1
ATOM 694 N N . ILE A 1 92 ? 6.518 12.081 4.821 1.00 86.81 92 ILE A N 1
ATOM 695 C CA . ILE A 1 92 ? 6.563 12.277 6.272 1.00 86.81 92 ILE A CA 1
ATOM 696 C C . ILE A 1 92 ? 7.695 13.250 6.593 1.00 86.81 92 ILE A C 1
ATOM 698 O O . ILE A 1 92 ? 8.876 12.922 6.512 1.00 86.81 92 ILE A O 1
ATOM 702 N N . ILE A 1 93 ? 7.320 14.464 6.987 1.00 79.31 93 ILE A N 1
ATOM 703 C CA . ILE A 1 93 ? 8.270 15.474 7.448 1.00 79.31 93 ILE A CA 1
ATOM 704 C C . ILE A 1 93 ? 8.797 15.026 8.817 1.00 79.31 93 ILE A C 1
ATOM 706 O O . ILE A 1 93 ? 8.004 14.779 9.729 1.00 79.31 93 ILE A O 1
ATOM 710 N N . THR A 1 94 ? 10.118 14.883 8.930 1.00 55.78 94 THR A N 1
ATOM 711 C CA . THR A 1 94 ? 10.820 14.636 10.202 1.00 55.78 94 THR A CA 1
ATOM 712 C C . THR A 1 94 ? 11.012 15.934 10.974 1.00 55.78 94 THR A C 1
ATOM 714 O O . THR A 1 94 ? 11.267 16.970 10.318 1.00 55.78 94 THR A O 1
#